Protein AF-A0A9K3DLX9-F1 (afdb_monomer_lite)

pLDDT: mean 86.88, std 10.22, range [43.22, 95.94]

Structure (mmCIF, N/CA/C/O backbone):
data_AF-A0A9K3DLX9-F1
#
_entry.id   AF-A0A9K3DLX9-F1
#
loop_
_atom_site.group_PDB
_atom_site.id
_atom_site.type_symbol
_atom_site.label_atom_id
_atom_site.label_alt_id
_atom_site.label_comp_id
_atom_site.la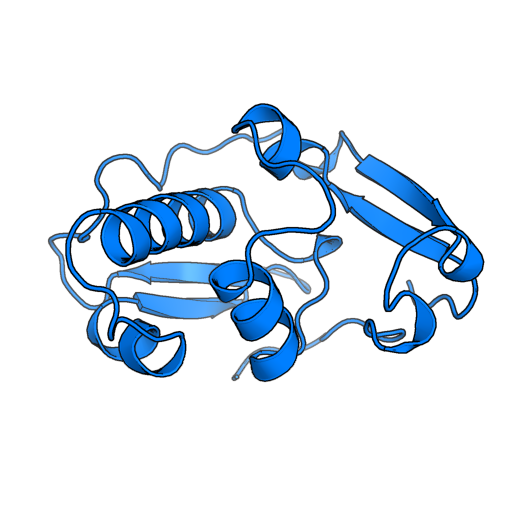bel_asym_id
_atom_site.label_entity_id
_atom_site.label_seq_id
_atom_site.pdbx_PDB_ins_code
_atom_site.Cartn_x
_atom_site.Cartn_y
_atom_site.Cartn_z
_atom_site.occupancy
_atom_site.B_iso_or_equiv
_atom_site.auth_seq_id
_atom_site.auth_comp_id
_atom_site.auth_asym_id
_atom_site.auth_atom_id
_atom_site.pdbx_PDB_model_num
ATOM 1 N N . MET A 1 1 ? 14.857 4.818 -8.941 1.00 54.66 1 MET A N 1
ATOM 2 C CA . MET A 1 1 ? 14.836 4.393 -10.357 1.00 54.66 1 MET A CA 1
ATOM 3 C C . MET A 1 1 ? 13.528 4.892 -10.953 1.00 54.66 1 MET A C 1
ATOM 5 O O . MET A 1 1 ? 12.531 4.788 -10.256 1.00 54.66 1 MET A O 1
ATOM 9 N N . ALA A 1 2 ? 13.514 5.512 -12.131 1.00 71.19 2 ALA A N 1
ATOM 10 C CA . ALA A 1 2 ? 12.276 5.955 -12.778 1.00 71.19 2 ALA A CA 1
ATOM 11 C C . ALA A 1 2 ? 12.140 5.209 -14.105 1.00 71.19 2 ALA A C 1
ATOM 13 O O . ALA A 1 2 ? 13.108 5.167 -14.857 1.00 71.19 2 ALA A O 1
ATOM 14 N N . SER A 1 3 ? 10.990 4.584 -14.354 1.00 80.62 3 SER A N 1
ATOM 15 C CA . SER A 1 3 ? 10.740 3.834 -15.586 1.00 80.62 3 SER A CA 1
ATOM 16 C C . SER A 1 3 ? 9.309 4.054 -16.056 1.00 80.62 3 SER A C 1
ATOM 18 O O . SER A 1 3 ? 8.363 3.899 -15.278 1.00 80.62 3 SER A O 1
ATOM 20 N N . ASN A 1 4 ? 9.182 4.420 -17.332 1.00 85.62 4 ASN A N 1
ATOM 21 C CA . ASN A 1 4 ? 7.908 4.558 -18.040 1.00 85.62 4 ASN A CA 1
ATOM 22 C C . ASN A 1 4 ? 7.368 3.211 -18.537 1.00 85.62 4 ASN A C 1
ATOM 24 O O . ASN A 1 4 ? 6.222 3.142 -18.959 1.00 85.62 4 ASN A O 1
ATOM 28 N N . GLU A 1 5 ? 8.171 2.147 -18.481 1.00 92.25 5 GLU A N 1
ATOM 29 C CA . GLU A 1 5 ? 7.793 0.821 -18.982 1.00 92.25 5 GLU A CA 1
ATOM 30 C C . GLU A 1 5 ? 7.546 -0.167 -17.839 1.00 92.25 5 GLU A C 1
ATOM 32 O O . GLU A 1 5 ? 6.612 -0.964 -17.895 1.00 92.25 5 GLU A O 1
ATOM 37 N N . TRP A 1 6 ? 8.337 -0.082 -16.770 1.00 91.25 6 TRP A N 1
ATOM 38 C CA . TRP A 1 6 ? 8.349 -1.072 -15.697 1.00 91.25 6 TRP A CA 1
ATOM 39 C C . TRP A 1 6 ? 7.891 -0.479 -14.366 1.00 91.25 6 TRP A C 1
ATOM 41 O O . TRP A 1 6 ? 8.252 0.645 -14.004 1.00 91.25 6 TRP A O 1
ATOM 51 N N . LEU A 1 7 ? 7.127 -1.269 -13.616 1.00 90.69 7 LEU A N 1
ATOM 52 C CA . LEU A 1 7 ? 6.747 -1.008 -12.233 1.00 90.69 7 LEU A CA 1
ATOM 53 C C . LEU A 1 7 ? 7.421 -2.038 -11.321 1.00 90.69 7 LEU A C 1
ATOM 55 O O . LEU A 1 7 ? 7.477 -3.220 -11.649 1.00 90.69 7 LEU A O 1
ATOM 59 N N . CYS A 1 8 ? 7.948 -1.585 -10.185 1.00 90.88 8 CYS A N 1
ATOM 60 C CA . CYS A 1 8 ? 8.615 -2.443 -9.206 1.00 90.88 8 CYS A CA 1
ATOM 61 C C . CYS A 1 8 ? 7.649 -2.782 -8.068 1.00 90.88 8 CYS A C 1
ATOM 63 O O . CYS A 1 8 ? 7.127 -1.879 -7.408 1.00 90.88 8 CYS A O 1
ATOM 65 N N . PHE A 1 9 ? 7.455 -4.075 -7.825 1.00 91.62 9 PHE A N 1
ATOM 66 C CA . PHE A 1 9 ? 6.686 -4.599 -6.704 1.00 91.62 9 PHE A CA 1
ATOM 67 C C . PHE A 1 9 ? 7.616 -5.279 -5.706 1.00 91.62 9 PHE A C 1
ATOM 69 O O . PHE A 1 9 ? 8.404 -6.147 -6.075 1.00 91.62 9 PHE A O 1
ATOM 76 N N . ASN A 1 10 ? 7.472 -4.942 -4.425 1.00 91.69 10 ASN A N 1
ATOM 77 C CA . ASN A 1 10 ? 7.999 -5.796 -3.364 1.00 91.69 10 ASN A CA 1
ATOM 78 C C . ASN A 1 10 ? 7.11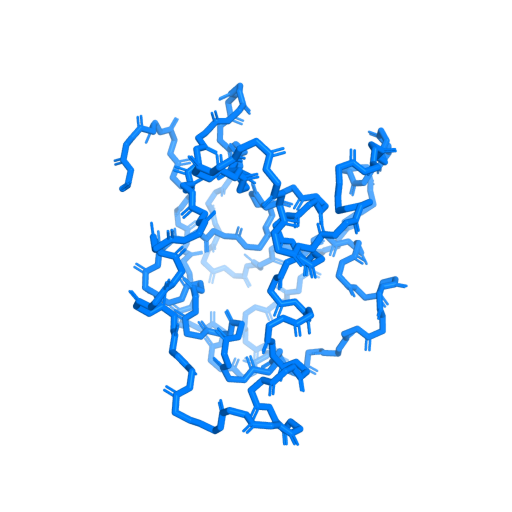1 -7.038 -3.235 1.00 91.69 10 ASN A C 1
ATOM 80 O O . ASN A 1 10 ? 5.889 -6.942 -3.344 1.00 91.69 10 ASN A O 1
ATOM 84 N N . ALA A 1 11 ? 7.707 -8.193 -2.945 1.00 93.31 11 ALA A N 1
ATOM 85 C CA . ALA A 1 11 ? 6.977 -9.447 -2.763 1.00 93.31 11 ALA A CA 1
ATOM 86 C C . ALA A 1 11 ? 6.152 -9.468 -1.463 1.00 93.31 11 ALA A C 1
ATOM 88 O O . ALA A 1 11 ? 5.158 -10.182 -1.363 1.00 93.31 11 ALA A O 1
ATOM 89 N N . PHE A 1 12 ? 6.544 -8.664 -0.470 1.00 93.38 12 PHE A N 1
ATOM 90 C CA . PHE A 1 12 ? 5.938 -8.640 0.861 1.00 93.38 12 PHE A CA 1
ATOM 91 C C . PHE A 1 12 ? 4.396 -8.530 0.888 1.00 93.38 12 PHE A C 1
ATOM 93 O O . PHE A 1 12 ? 3.784 -9.390 1.520 1.00 93.38 12 PHE A O 1
ATOM 100 N N . PRO A 1 13 ? 3.722 -7.571 0.218 1.00 94.31 13 PRO A N 1
ATOM 101 C CA . PRO A 1 13 ? 2.254 -7.524 0.191 1.00 94.31 13 PRO A CA 1
ATOM 102 C C . PRO A 1 13 ? 1.607 -8.851 -0.231 1.00 94.31 13 PRO A C 1
ATOM 104 O O . PRO A 1 13 ? 0.620 -9.272 0.369 1.00 94.31 13 PRO A O 1
ATOM 107 N N . PHE A 1 14 ? 2.193 -9.555 -1.199 1.00 94.50 14 PHE A N 1
ATOM 108 C CA . PHE A 1 14 ? 1.679 -10.840 -1.675 1.00 94.50 14 PHE A CA 1
ATOM 109 C C . PHE A 1 14 ? 1.847 -11.955 -0.635 1.00 94.50 14 PHE A C 1
ATOM 111 O O . PHE A 1 14 ? 0.981 -12.817 -0.519 1.00 94.50 14 PHE A O 1
ATOM 118 N N . THR A 1 15 ? 2.892 -11.898 0.200 1.00 92.31 15 THR A N 1
ATOM 119 C CA . THR A 1 15 ? 3.045 -12.819 1.346 1.00 92.31 15 THR A CA 1
ATOM 120 C C . THR A 1 15 ? 1.986 -12.614 2.432 1.00 92.31 15 THR A C 1
ATOM 122 O O . THR A 1 15 ? 1.725 -13.528 3.207 1.00 92.31 15 THR A O 1
ATOM 125 N N . LEU A 1 16 ? 1.329 -11.447 2.468 1.00 91.88 16 LEU A N 1
ATOM 126 C CA . LEU A 1 16 ? 0.179 -11.189 3.341 1.00 91.88 16 LEU A CA 1
ATOM 127 C C . LEU A 1 16 ? -1.154 -11.684 2.747 1.00 91.88 16 LEU A C 1
ATOM 129 O O . LEU A 1 16 ? -2.202 -11.527 3.374 1.00 91.88 16 LEU A O 1
ATOM 133 N N . GLY A 1 17 ? -1.130 -12.254 1.538 1.00 94.12 17 GLY A N 1
ATOM 134 C CA . GLY A 1 17 ? -2.313 -12.714 0.812 1.00 94.12 17 GLY A CA 1
ATOM 135 C C . GLY A 1 17 ? -2.980 -11.651 -0.064 1.00 94.12 17 GLY A C 1
ATOM 136 O O . GLY A 1 17 ? -4.039 -11.927 -0.627 1.00 94.12 17 GLY A O 1
ATOM 137 N N . LEU A 1 18 ? -2.390 -10.455 -0.211 1.00 95.25 18 LEU A N 1
ATOM 138 C CA . LEU A 1 18 ? -2.868 -9.483 -1.197 1.00 95.25 18 LEU A CA 1
ATOM 139 C C . LEU A 1 18 ? -2.643 -10.014 -2.614 1.00 95.25 18 LEU A C 1
ATOM 141 O O . LEU A 1 18 ? -1.646 -10.675 -2.906 1.00 95.25 18 LEU A O 1
ATOM 145 N N . ARG A 1 19 ? -3.564 -9.675 -3.512 1.00 93.75 19 ARG A N 1
ATOM 146 C CA . ARG A 1 19 ? -3.457 -9.937 -4.948 1.00 93.75 19 ARG A CA 1
ATOM 147 C C . ARG A 1 19 ? -3.517 -8.612 -5.688 1.00 93.75 19 ARG A C 1
ATOM 149 O O . ARG A 1 19 ? -4.059 -7.646 -5.163 1.00 93.75 19 ARG A O 1
ATOM 156 N N . PHE A 1 20 ? -2.918 -8.573 -6.873 1.00 91.94 20 PHE A N 1
ATOM 157 C CA . PHE A 1 20 ? -3.074 -7.443 -7.780 1.00 91.94 20 PHE A CA 1
ATOM 158 C C . PHE A 1 20 ? -4.252 -7.729 -8.735 1.00 91.94 20 PHE A C 1
ATOM 160 O O . PHE A 1 20 ? -4.328 -8.862 -9.220 1.00 91.94 20 PHE A O 1
ATOM 167 N N . PRO A 1 21 ? -5.141 -6.761 -9.032 1.00 93.00 21 PRO A N 1
ATOM 168 C CA . PRO A 1 21 ? -5.176 -5.389 -8.511 1.00 93.00 21 PRO A CA 1
ATOM 169 C C . PRO A 1 21 ? -5.442 -5.343 -7.001 1.00 93.00 21 PRO A C 1
ATOM 171 O O . PRO A 1 21 ? -6.181 -6.169 -6.471 1.00 93.00 21 PRO A O 1
ATOM 174 N N . PHE A 1 22 ? -4.787 -4.405 -6.309 1.00 94.31 22 PHE A N 1
ATOM 175 C CA . PHE A 1 22 ? -4.959 -4.247 -4.863 1.00 94.31 22 PHE A CA 1
ATOM 176 C C . PHE A 1 22 ? -6.354 -3.691 -4.528 1.00 94.31 22 PHE A C 1
ATOM 178 O O . PHE A 1 22 ? -6.910 -2.962 -5.351 1.00 94.31 22 PHE A O 1
ATOM 185 N N . PRO A 1 23 ? -6.887 -3.973 -3.320 1.00 95.56 23 PRO A N 1
ATOM 186 C CA . PRO A 1 23 ? -8.158 -3.414 -2.861 1.00 95.56 23 PRO A CA 1
ATOM 187 C C . PRO A 1 23 ? -8.228 -1.890 -2.999 1.00 95.56 23 PRO A C 1
ATOM 189 O O . PRO A 1 23 ? -7.211 -1.207 -2.837 1.00 95.56 23 PRO A O 1
ATOM 192 N N . ASP A 1 24 ? -9.426 -1.357 -3.240 1.00 94.25 24 ASP A N 1
ATOM 193 C CA . ASP A 1 24 ? -9.644 0.066 -3.534 1.00 94.25 24 ASP A CA 1
ATOM 194 C C . ASP A 1 24 ? -9.085 0.983 -2.446 1.00 94.25 24 ASP A C 1
ATOM 196 O O . ASP A 1 24 ? -8.403 1.954 -2.757 1.00 94.25 24 ASP A O 1
ATOM 200 N N . PHE A 1 25 ? -9.249 0.625 -1.169 1.00 95.62 25 PHE A N 1
ATOM 201 C CA . PHE A 1 25 ? -8.681 1.385 -0.052 1.00 95.62 25 PHE A CA 1
ATOM 202 C C . PHE A 1 25 ? -7.151 1.525 -0.154 1.00 95.62 25 PHE A C 1
ATOM 204 O O . PHE A 1 25 ? -6.581 2.594 0.075 1.00 95.62 25 PHE A O 1
ATOM 211 N N . ILE A 1 26 ? -6.467 0.442 -0.533 1.00 95.94 26 ILE A N 1
ATOM 212 C CA . ILE A 1 26 ? -5.011 0.418 -0.707 1.00 95.94 26 ILE A CA 1
ATOM 213 C C . ILE A 1 26 ? -4.622 1.211 -1.958 1.00 95.94 26 ILE A C 1
ATOM 215 O O . ILE A 1 26 ? -3.685 2.009 -1.922 1.00 95.94 26 ILE A O 1
ATOM 219 N N . THR A 1 27 ? -5.345 1.017 -3.059 1.00 93.88 27 THR A N 1
ATOM 220 C CA . THR A 1 27 ? -5.122 1.740 -4.316 1.00 93.88 27 THR A CA 1
ATOM 221 C C . THR A 1 27 ? -5.282 3.253 -4.125 1.00 93.88 27 THR A C 1
ATOM 223 O O . THR A 1 27 ? -4.419 4.025 -4.553 1.00 93.88 27 THR A O 1
ATOM 226 N N . ASP A 1 28 ? -6.315 3.679 -3.400 1.00 94.38 28 ASP A N 1
ATOM 227 C CA . ASP A 1 28 ? -6.578 5.070 -3.037 1.00 94.38 28 ASP A CA 1
ATOM 228 C C . ASP A 1 28 ? -5.445 5.660 -2.199 1.00 94.38 28 ASP A C 1
ATOM 230 O O . ASP A 1 28 ? -4.995 6.776 -2.472 1.00 94.38 28 ASP A O 1
ATOM 234 N N . PHE A 1 29 ? -4.910 4.899 -1.238 1.00 95.12 29 PHE A N 1
ATOM 235 C CA . PHE A 1 29 ? -3.762 5.330 -0.443 1.00 95.12 29 PHE A CA 1
ATOM 236 C C . PHE A 1 29 ? -2.562 5.681 -1.327 1.00 95.12 29 PHE A C 1
ATOM 238 O O . PHE A 1 29 ? -1.982 6.762 -1.189 1.00 95.12 29 PHE A O 1
ATOM 245 N N . PHE A 1 30 ? -2.192 4.808 -2.266 1.00 92.38 30 PHE A N 1
ATOM 246 C CA . PHE A 1 30 ? -1.068 5.066 -3.170 1.00 92.38 30 PHE A CA 1
ATOM 247 C C . PHE A 1 30 ? -1.362 6.204 -4.155 1.00 92.38 30 PHE A C 1
ATOM 249 O O . PHE A 1 30 ? -0.470 6.999 -4.465 1.00 92.38 30 PHE A O 1
ATOM 256 N N . ARG A 1 31 ? -2.619 6.343 -4.596 1.00 90.88 31 ARG A N 1
ATOM 257 C CA . ARG A 1 31 ? -3.055 7.453 -5.451 1.00 90.88 31 ARG A CA 1
ATOM 258 C C . ARG A 1 31 ? -2.958 8.803 -4.741 1.00 90.88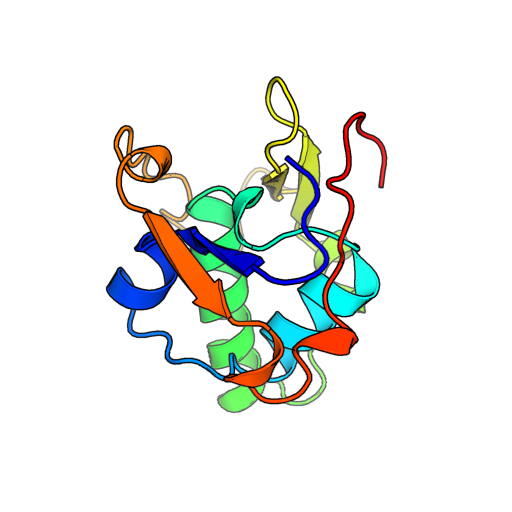 31 ARG A C 1
ATOM 260 O O . ARG A 1 31 ? -2.535 9.767 -5.382 1.00 90.88 31 ARG A O 1
ATOM 267 N N . ILE A 1 32 ? -3.342 8.879 -3.465 1.00 91.50 32 ILE A N 1
ATOM 268 C CA . ILE A 1 32 ? -3.348 10.108 -2.655 1.00 91.50 32 ILE A CA 1
ATOM 269 C C . ILE A 1 32 ? -1.930 10.476 -2.220 1.00 91.50 32 ILE A C 1
ATOM 271 O O . ILE A 1 32 ? -1.471 11.583 -2.480 1.00 91.50 32 ILE A O 1
ATOM 275 N N . THR A 1 33 ? -1.206 9.535 -1.611 1.00 90.19 33 THR A N 1
ATOM 276 C CA . THR A 1 33 ? 0.132 9.798 -1.046 1.00 90.19 33 THR A CA 1
ATOM 277 C C . THR A 1 33 ? 1.220 9.938 -2.094 1.00 90.19 33 THR A C 1
ATOM 279 O O . THR A 1 33 ? 2.326 10.377 -1.788 1.00 90.19 33 THR A O 1
ATOM 282 N N . LYS A 1 34 ? 0.932 9.532 -3.332 1.00 89.00 34 LYS A N 1
ATOM 283 C CA . LYS A 1 34 ? 1.906 9.491 -4.416 1.00 89.00 34 LYS A CA 1
ATOM 284 C C . LYS A 1 34 ? 3.159 8.676 -4.054 1.00 89.00 34 LYS A C 1
ATOM 286 O O . LYS A 1 34 ? 4.271 8.990 -4.476 1.00 89.00 34 LYS A O 1
ATOM 291 N N . LEU A 1 35 ? 2.986 7.607 -3.281 1.00 90.00 35 LEU A N 1
ATOM 292 C CA . LEU A 1 35 ? 4.045 6.639 -3.019 1.00 90.00 35 LEU A CA 1
ATOM 293 C C . LEU A 1 35 ? 4.109 5.581 -4.122 1.00 90.00 35 LEU A C 1
ATOM 295 O O . LEU A 1 35 ? 3.095 5.187 -4.691 1.00 90.00 35 LEU A O 1
ATOM 299 N N . SER A 1 36 ? 5.310 5.076 -4.398 1.00 89.19 36 SER A N 1
ATOM 300 C CA . SER A 1 36 ? 5.468 3.819 -5.137 1.00 89.19 36 SER A CA 1
ATOM 301 C C . SER A 1 36 ? 5.326 2.624 -4.188 1.00 89.19 36 SER A C 1
ATOM 303 O O . SER A 1 36 ? 5.777 2.682 -3.041 1.00 89.19 36 SER A O 1
ATOM 305 N N . PHE A 1 37 ? 4.789 1.502 -4.682 1.00 90.81 37 PHE A N 1
ATOM 306 C CA . PHE A 1 37 ? 4.727 0.228 -3.949 1.00 90.81 37 PHE A CA 1
ATOM 307 C C . PHE A 1 37 ? 6.103 -0.237 -3.449 1.00 90.81 37 PHE A C 1
ATOM 309 O O . PHE A 1 37 ? 6.213 -0.896 -2.417 1.00 90.81 37 PHE A O 1
ATOM 316 N N . SER A 1 38 ? 7.169 0.120 -4.171 1.00 89.00 38 SER A N 1
ATOM 317 C CA . SER A 1 38 ? 8.544 -0.215 -3.796 1.00 89.00 38 SER A CA 1
ATOM 318 C C . SER A 1 38 ? 9.040 0.532 -2.547 1.00 89.00 38 SER A C 1
ATOM 320 O O . SER A 1 38 ? 10.001 0.103 -1.910 1.00 89.00 38 SER A O 1
ATOM 322 N N . GLN A 1 39 ? 8.398 1.648 -2.186 1.00 89.94 39 GLN A N 1
ATOM 323 C CA . GLN A 1 39 ? 8.834 2.553 -1.120 1.00 89.94 39 GLN A CA 1
ATOM 324 C C . GLN A 1 39 ? 8.229 2.219 0.246 1.00 89.94 39 GLN A C 1
ATOM 326 O O . GLN A 1 39 ? 8.612 2.817 1.251 1.00 89.94 39 GLN A O 1
ATOM 331 N N . THR A 1 40 ? 7.278 1.295 0.309 1.00 91.75 40 THR A N 1
ATOM 332 C CA . THR A 1 40 ? 6.484 1.046 1.510 1.00 91.75 40 THR A CA 1
ATOM 333 C C . THR A 1 40 ? 7.053 -0.080 2.353 1.00 91.75 40 THR A C 1
ATOM 335 O O . THR A 1 40 ? 7.288 -1.193 1.884 1.00 91.75 40 THR A O 1
ATOM 338 N N . MET A 1 41 ? 7.267 0.221 3.632 1.00 92.25 41 MET A N 1
ATOM 339 C CA . MET A 1 41 ? 7.765 -0.746 4.603 1.00 92.25 41 MET A CA 1
ATOM 340 C C . MET A 1 41 ? 6.668 -1.738 5.033 1.00 92.25 41 MET A C 1
ATOM 342 O O . MET A 1 41 ? 5.481 -1.413 4.957 1.00 92.25 41 MET A O 1
ATOM 346 N N . PRO A 1 42 ? 7.036 -2.923 5.558 1.00 92.00 42 PRO A N 1
ATOM 347 C CA . PRO A 1 42 ? 6.097 -3.966 5.975 1.00 92.00 42 PRO A CA 1
ATOM 348 C C . PRO A 1 42 ? 4.959 -3.503 6.885 1.00 92.00 42 PRO A C 1
ATOM 350 O O . PRO A 1 42 ? 3.809 -3.880 6.680 1.00 92.00 42 PRO A O 1
ATOM 353 N N . ILE A 1 43 ? 5.262 -2.653 7.868 1.00 91.06 43 ILE A N 1
ATOM 354 C CA . ILE A 1 43 ? 4.259 -2.094 8.782 1.00 91.06 43 ILE A CA 1
ATOM 355 C C . ILE A 1 43 ? 3.158 -1.331 8.040 1.00 91.06 43 ILE A C 1
ATOM 357 O O . ILE A 1 43 ? 1.989 -1.475 8.379 1.00 91.06 43 ILE A O 1
ATOM 361 N N . LEU A 1 44 ? 3.513 -0.581 6.994 1.00 93.31 44 LEU A N 1
ATOM 362 C CA . LEU A 1 44 ? 2.559 0.189 6.204 1.00 93.31 44 LEU A CA 1
ATOM 363 C C . LEU A 1 44 ? 1.592 -0.754 5.481 1.00 93.31 44 LEU A C 1
ATOM 365 O O . LEU A 1 44 ? 0.382 -0.593 5.596 1.00 93.31 44 LEU A O 1
ATOM 369 N N . TRP A 1 45 ? 2.112 -1.800 4.833 1.00 94.31 45 TR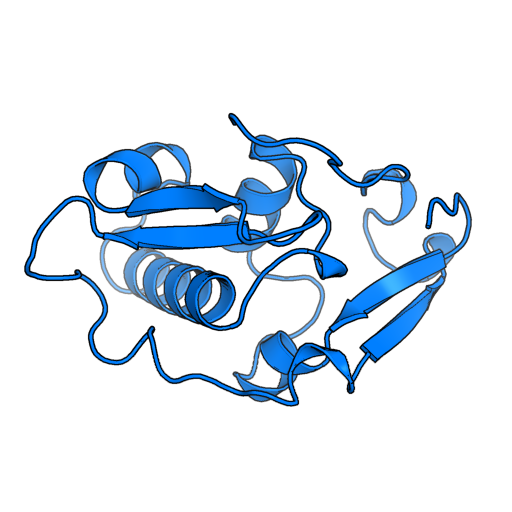P A N 1
ATOM 370 C CA . TRP A 1 45 ? 1.286 -2.829 4.191 1.00 94.31 45 TRP A CA 1
ATOM 371 C C . TRP A 1 45 ? 0.342 -3.537 5.164 1.00 94.31 45 TRP A C 1
ATOM 373 O O . TRP A 1 45 ? -0.826 -3.737 4.841 1.00 94.31 45 TRP A O 1
ATOM 383 N N . ARG A 1 46 ? 0.829 -3.902 6.357 1.00 93.12 46 ARG A N 1
ATOM 384 C CA . ARG A 1 46 ? 0.002 -4.553 7.385 1.00 93.12 46 ARG A CA 1
ATOM 385 C C . ARG A 1 46 ? -1.131 -3.647 7.851 1.00 93.12 46 ARG A C 1
ATOM 387 O O . ARG A 1 46 ? -2.259 -4.115 7.967 1.00 93.12 46 ARG A O 1
ATOM 394 N N . VAL A 1 47 ? -0.835 -2.368 8.085 1.00 93.38 47 VAL A N 1
ATOM 395 C CA . VAL A 1 47 ? -1.843 -1.383 8.490 1.00 93.38 47 VAL A CA 1
ATOM 396 C C . VAL A 1 47 ? -2.915 -1.235 7.417 1.00 93.38 47 VAL A C 1
ATOM 398 O O . VAL A 1 47 ? -4.093 -1.392 7.721 1.00 93.38 47 VAL A O 1
ATOM 401 N N . LEU A 1 48 ? -2.517 -1.029 6.159 1.00 95.38 48 LEU A N 1
ATOM 402 C CA . LEU A 1 48 ? -3.465 -0.898 5.051 1.00 95.38 48 LEU A CA 1
ATOM 403 C C . LEU A 1 48 ? -4.349 -2.140 4.883 1.00 95.38 48 LEU A C 1
ATOM 405 O O . LEU A 1 48 ? -5.554 -2.001 4.713 1.00 95.38 48 LEU A O 1
ATOM 409 N N . LEU A 1 49 ? -3.776 -3.345 4.979 1.00 95.06 49 LEU A N 1
ATOM 410 C CA . LEU A 1 49 ? -4.533 -4.595 4.872 1.00 95.06 49 LEU A CA 1
ATOM 411 C C . LEU A 1 49 ? -5.569 -4.751 5.994 1.00 95.06 49 LEU A C 1
ATOM 413 O O . LEU A 1 49 ? -6.689 -5.188 5.748 1.00 95.06 49 LEU A O 1
ATOM 417 N N . VAL A 1 50 ? -5.198 -4.446 7.237 1.00 93.50 50 VAL A N 1
ATOM 418 C CA . VAL A 1 50 ? -6.130 -4.572 8.365 1.00 93.50 50 VAL A CA 1
ATOM 419 C C . VAL A 1 50 ? -7.233 -3.521 8.278 1.00 93.50 50 VAL A C 1
ATOM 421 O O . VAL A 1 50 ? -8.388 -3.855 8.521 1.00 93.50 50 VAL A O 1
ATOM 424 N N . LEU A 1 51 ? -6.911 -2.287 7.886 1.00 93.62 51 LEU A N 1
ATOM 425 C CA . LEU A 1 51 ? -7.914 -1.237 7.708 1.00 93.62 51 LEU A CA 1
ATOM 426 C C . LEU A 1 51 ? -8.876 -1.545 6.560 1.00 93.62 51 LEU A C 1
ATOM 428 O O . LEU A 1 51 ? -10.076 -1.380 6.739 1.00 93.62 51 LEU A O 1
ATOM 432 N N . ASP A 1 52 ? -8.387 -2.080 5.440 1.00 95.75 52 ASP A N 1
ATOM 433 C CA . ASP A 1 52 ? -9.241 -2.569 4.352 1.00 95.75 52 ASP A CA 1
ATOM 434 C C . ASP A 1 52 ? -10.215 -3.657 4.844 1.00 95.75 52 ASP A C 1
ATOM 436 O O . ASP A 1 52 ? -11.418 -3.601 4.589 1.00 95.75 52 ASP A O 1
ATOM 440 N N . ARG A 1 53 ? -9.734 -4.606 5.658 1.00 94.62 53 ARG A N 1
ATOM 441 C CA . ARG A 1 53 ? -10.597 -5.631 6.270 1.00 94.62 53 ARG A CA 1
ATOM 442 C C . ARG A 1 53 ? -11.622 -5.045 7.240 1.00 94.62 53 ARG A C 1
ATOM 444 O O . ARG A 1 53 ? -12.768 -5.483 7.232 1.00 94.62 53 ARG A O 1
ATOM 451 N N . ILE A 1 54 ? -11.234 -4.078 8.074 1.00 93.56 54 ILE A N 1
ATOM 452 C CA . ILE A 1 54 ? -12.152 -3.401 9.006 1.00 93.56 54 ILE A CA 1
ATOM 453 C C . ILE A 1 54 ? -13.218 -2.625 8.231 1.00 93.56 54 ILE A C 1
ATOM 455 O O . ILE A 1 54 ? -14.399 -2.735 8.566 1.00 93.56 54 ILE A O 1
ATOM 459 N N . LYS A 1 55 ? -12.816 -1.902 7.180 1.00 94.94 55 LYS A N 1
ATOM 460 C CA . LYS A 1 55 ? -13.726 -1.180 6.291 1.00 94.94 55 LYS A CA 1
ATOM 461 C C . LYS A 1 55 ? -14.794 -2.117 5.740 1.00 94.94 55 LYS A C 1
ATOM 463 O O . LYS A 1 55 ? -15.981 -1.881 5.925 1.00 94.94 55 LYS A O 1
ATOM 468 N N . ASN A 1 56 ? -14.359 -3.224 5.143 1.00 95.12 56 ASN A N 1
ATOM 469 C CA . ASN A 1 56 ? -15.253 -4.180 4.495 1.00 95.12 56 ASN A CA 1
ATOM 470 C C . ASN A 1 56 ? -16.138 -4.957 5.483 1.00 95.12 56 ASN A C 1
ATOM 472 O O . ASN A 1 56 ? -17.230 -5.380 5.118 1.00 95.12 56 ASN A O 1
ATOM 476 N N . ALA A 1 57 ? -15.688 -5.160 6.724 1.00 95.31 57 ALA A N 1
ATOM 477 C CA . ALA A 1 57 ? -16.425 -5.954 7.706 1.00 95.31 57 ALA A CA 1
ATOM 478 C C . ALA A 1 57 ? -17.352 -5.138 8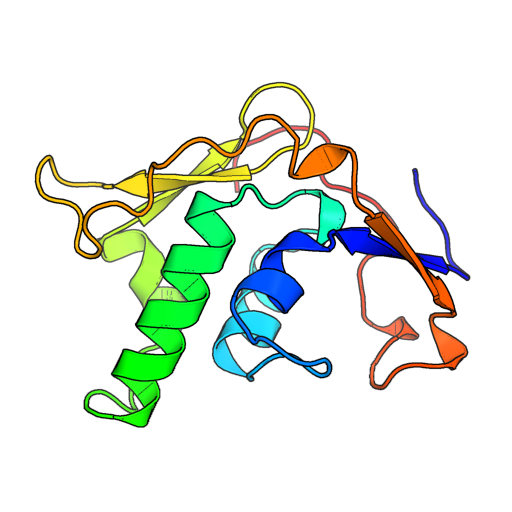.618 1.00 95.31 57 ALA A C 1
ATOM 480 O O . ALA A 1 57 ? -18.318 -5.693 9.137 1.00 95.31 57 ALA A O 1
ATOM 481 N N . ARG A 1 58 ? -17.014 -3.876 8.916 1.00 94.06 58 ARG A N 1
ATOM 482 C CA . ARG A 1 58 ? -17.657 -3.123 10.009 1.00 94.06 58 ARG A CA 1
ATOM 483 C C . ARG A 1 58 ? -17.874 -1.641 9.739 1.00 94.06 58 ARG A C 1
ATOM 485 O O . ARG A 1 58 ? -18.846 -1.108 10.255 1.00 94.06 58 ARG A O 1
ATOM 492 N N . ILE A 1 59 ? -16.971 -0.986 9.009 1.00 94.25 59 ILE A N 1
ATOM 493 C CA . ILE A 1 59 ? -16.948 0.482 8.883 1.00 94.25 59 ILE A CA 1
ATOM 494 C C . ILE A 1 59 ? -16.825 0.872 7.398 1.00 94.25 59 ILE A C 1
ATOM 496 O O . ILE A 1 59 ? -15.751 1.303 6.968 1.00 94.25 59 ILE A O 1
ATOM 500 N N . PRO A 1 60 ? -17.870 0.680 6.570 1.00 94.06 60 PRO A N 1
ATOM 501 C CA . PRO A 1 60 ? -17.802 0.938 5.129 1.00 94.06 60 PRO A CA 1
ATOM 502 C C . PRO A 1 60 ? -17.417 2.378 4.766 1.00 94.06 60 PRO A C 1
ATOM 504 O O . PRO A 1 60 ? -16.861 2.613 3.696 1.00 94.06 60 PRO A O 1
ATOM 507 N N . GLU A 1 61 ? -17.665 3.336 5.653 1.00 94.81 61 GLU A N 1
ATOM 508 C CA . GLU A 1 61 ? -17.315 4.750 5.533 1.00 94.81 61 GLU A CA 1
ATOM 509 C C . GLU A 1 61 ? -15.824 5.045 5.755 1.00 94.81 61 GLU A C 1
ATOM 511 O O . GLU A 1 61 ? -15.356 6.096 5.325 1.00 94.81 61 GLU A O 1
ATOM 516 N N . LEU A 1 62 ? -15.060 4.115 6.349 1.00 93.62 62 LEU A N 1
ATOM 517 C CA . LEU A 1 62 ? -13.634 4.304 6.623 1.00 93.62 62 LEU A CA 1
ATOM 518 C C . LEU A 1 62 ? -12.878 4.646 5.337 1.00 93.62 62 LEU A C 1
ATOM 520 O O . LEU A 1 62 ? -12.889 3.884 4.364 1.00 93.62 62 LEU A O 1
ATOM 524 N N . SER A 1 63 ? -12.182 5.775 5.338 1.00 94.38 63 SER A N 1
ATOM 525 C CA . SER A 1 63 ? -11.475 6.309 4.183 1.00 94.38 63 SER A CA 1
ATOM 526 C C . SER A 1 63 ? -9.981 6.475 4.459 1.00 94.38 63 SER A C 1
ATOM 528 O O . SER A 1 63 ? -9.510 6.486 5.596 1.00 94.38 63 SER A O 1
ATOM 530 N N . VAL A 1 64 ? -9.202 6.636 3.390 1.00 94.31 64 VAL A N 1
ATOM 531 C CA . VAL A 1 64 ? -7.771 6.961 3.495 1.00 94.31 64 VAL A CA 1
ATOM 532 C C . VAL A 1 64 ? -7.558 8.303 4.213 1.00 94.31 64 VAL A C 1
ATOM 534 O O . VAL A 1 64 ? -6.524 8.494 4.851 1.00 94.31 64 VAL A O 1
ATOM 537 N N . HIS A 1 65 ? -8.532 9.218 4.158 1.00 93.19 65 HIS A N 1
ATOM 538 C CA . HIS A 1 65 ? -8.463 10.520 4.826 1.00 93.19 65 HIS A CA 1
ATOM 539 C C . HIS A 1 65 ? -8.553 10.428 6.352 1.00 93.19 65 HIS A C 1
ATOM 541 O O . HIS A 1 65 ? -8.141 11.368 7.025 1.00 93.19 65 HIS A O 1
ATOM 547 N N . ASP A 1 66 ? -9.003 9.294 6.892 1.00 91.38 66 ASP A N 1
ATOM 548 C CA . ASP A 1 66 ? -9.080 9.051 8.335 1.00 91.38 66 ASP A CA 1
ATOM 549 C C . ASP A 1 66 ? -7.759 8.515 8.907 1.00 91.38 66 ASP A C 1
ATOM 551 O O . ASP A 1 66 ? -7.535 8.557 10.116 1.00 91.38 66 ASP A O 1
ATOM 555 N N . LEU A 1 67 ? -6.838 8.044 8.052 1.00 89.88 67 LEU A N 1
ATOM 556 C CA . LEU A 1 67 ? -5.528 7.529 8.474 1.00 89.88 67 LEU A CA 1
ATOM 557 C C . LEU A 1 67 ? -4.752 8.483 9.396 1.00 89.88 67 LEU A C 1
ATOM 559 O O . LEU A 1 67 ? -4.221 7.993 10.396 1.00 89.88 67 LEU A O 1
ATOM 563 N N . PRO A 1 68 ? -4.686 9.808 9.135 1.00 89.25 68 PRO A N 1
ATOM 564 C CA . PRO A 1 68 ? -3.949 10.745 9.979 1.00 89.25 68 PRO A CA 1
ATOM 565 C C . PRO A 1 68 ? -4.447 10.831 11.426 1.00 89.25 68 PRO A C 1
ATOM 567 O O . PRO A 1 68 ? -3.694 11.292 12.282 1.00 89.25 68 PRO A O 1
ATOM 570 N N . LEU A 1 69 ? -5.672 10.374 11.723 1.00 87.75 69 LEU A N 1
ATOM 571 C CA . LEU A 1 69 ? -6.201 10.345 13.091 1.00 87.75 69 LEU A CA 1
ATOM 572 C C . LEU A 1 69 ? -5.407 9.379 13.985 1.00 87.75 69 LEU A C 1
ATOM 574 O O . LEU A 1 69 ? -5.200 9.651 15.166 1.00 87.75 69 LEU A O 1
ATOM 578 N N . ALA A 1 70 ? -4.925 8.272 13.416 1.00 87.56 70 ALA A N 1
ATOM 579 C CA . ALA A 1 70 ? -4.252 7.205 14.157 1.00 87.56 70 ALA A CA 1
ATOM 580 C C . ALA A 1 70 ? -2.802 6.958 13.724 1.00 87.56 70 ALA A C 1
ATOM 582 O O . ALA A 1 70 ? -2.008 6.395 14.480 1.00 87.56 70 ALA A O 1
ATOM 583 N N . TYR A 1 71 ? -2.444 7.355 12.502 1.00 90.75 71 TYR A N 1
ATOM 584 C CA . TYR A 1 71 ? -1.149 7.061 11.913 1.00 90.75 71 TYR A CA 1
ATOM 585 C C . TYR A 1 71 ? -0.558 8.262 11.187 1.00 90.75 71 TYR A C 1
ATOM 587 O O . TYR A 1 71 ? -1.141 8.820 10.263 1.00 90.75 71 TYR A O 1
ATOM 595 N N . GLN A 1 72 ? 0.684 8.587 11.527 1.00 90.94 72 GLN A N 1
ATOM 596 C CA . GLN A 1 72 ? 1.500 9.518 10.771 1.00 90.94 72 GLN A CA 1
ATOM 597 C C . GLN A 1 72 ? 2.380 8.767 9.772 1.00 90.94 72 GLN A C 1
ATOM 599 O O . GLN A 1 72 ? 3.185 7.909 10.143 1.00 90.94 72 GLN A O 1
ATOM 604 N N . LEU A 1 73 ? 2.283 9.133 8.496 1.00 92.06 73 LEU A N 1
ATOM 605 C CA . LEU A 1 73 ? 3.190 8.652 7.461 1.00 92.06 73 LEU A CA 1
ATOM 606 C C . LEU A 1 73 ? 4.541 9.371 7.588 1.00 92.06 73 LEU A C 1
ATOM 608 O O . LEU A 1 73 ? 4.611 10.595 7.503 1.00 92.06 73 LEU A O 1
ATOM 612 N N . ARG A 1 74 ? 5.632 8.627 7.792 1.00 89.50 74 ARG A N 1
ATOM 613 C CA . ARG A 1 74 ? 6.984 9.199 7.898 1.00 89.50 74 ARG A CA 1
ATOM 614 C C . ARG A 1 74 ? 7.960 8.511 6.961 1.00 89.50 74 ARG A C 1
ATOM 616 O O . ARG A 1 74 ? 7.858 7.313 6.699 1.00 89.50 74 ARG A O 1
ATOM 623 N N . ALA A 1 75 ? 8.938 9.281 6.493 1.00 88.56 75 ALA A N 1
ATOM 624 C CA . ALA A 1 75 ? 10.080 8.744 5.774 1.00 88.56 75 ALA A CA 1
ATOM 625 C C . ALA A 1 75 ? 11.076 8.088 6.749 1.00 88.56 75 ALA A C 1
ATOM 627 O O . ALA A 1 75 ? 11.293 8.584 7.853 1.00 88.56 75 ALA A O 1
ATOM 628 N N . HIS A 1 76 ? 11.709 7.000 6.322 1.00 85.75 76 HIS A N 1
ATOM 629 C CA . HIS A 1 76 ? 12.723 6.269 7.072 1.00 85.75 76 HIS A CA 1
ATOM 630 C C . HIS A 1 76 ? 13.958 6.005 6.207 1.00 85.75 76 HIS A C 1
ATOM 632 O O . HIS A 1 76 ? 13.953 5.197 5.271 1.00 85.75 76 HIS A O 1
ATOM 638 N N . GLY A 1 77 ? 15.051 6.695 6.526 1.00 81.12 77 GLY A N 1
ATOM 639 C CA . GLY A 1 77 ? 16.232 6.747 5.667 1.00 81.12 77 GLY A CA 1
ATOM 640 C C . GLY A 1 77 ? 15.906 7.342 4.292 1.00 81.12 77 GLY A C 1
ATOM 641 O O . GLY A 1 77 ? 15.075 8.240 4.166 1.00 81.12 77 GLY A O 1
ATOM 642 N N . SER A 1 78 ? 16.551 6.838 3.240 1.00 72.62 78 SER A N 1
ATOM 643 C CA . SER A 1 78 ? 16.318 7.293 1.869 1.00 72.62 78 SER A CA 1
ATOM 644 C C . SER A 1 78 ? 15.101 6.601 1.235 1.00 72.62 78 SER A C 1
ATOM 646 O O . SER A 1 78 ? 15.083 5.388 1.038 1.00 72.62 78 SER A O 1
ATOM 648 N N . CYS A 1 79 ? 14.086 7.395 0.872 1.00 80.19 79 CYS A N 1
ATOM 649 C CA . CYS A 1 79 ? 12.959 7.013 0.003 1.00 80.19 79 CYS A CA 1
ATOM 650 C C . CYS A 1 79 ? 12.033 5.882 0.500 1.00 80.19 79 CYS A C 1
ATOM 652 O O . CYS A 1 79 ? 11.260 5.369 -0.311 1.00 80.19 79 CYS A O 1
ATOM 654 N N . ARG A 1 80 ? 12.089 5.486 1.778 1.00 87.62 80 ARG A N 1
ATOM 655 C CA . ARG A 1 80 ? 11.185 4.480 2.366 1.00 87.62 80 ARG A CA 1
ATOM 656 C C . ARG A 1 80 ? 10.200 5.138 3.313 1.00 87.62 80 ARG A C 1
ATOM 658 O O . ARG A 1 80 ? 10.567 6.103 3.974 1.00 87.62 80 ARG A O 1
ATOM 665 N N . PHE A 1 81 ? 8.989 4.606 3.393 1.00 91.25 81 PHE A N 1
ATOM 666 C CA . PHE A 1 81 ? 7.904 5.189 4.170 1.00 91.25 81 PHE A CA 1
ATOM 667 C C . PHE A 1 81 ? 7.222 4.146 5.047 1.00 91.25 81 PHE A C 1
ATOM 669 O O . PHE A 1 81 ? 7.043 2.991 4.646 1.00 91.25 81 PHE A O 1
ATOM 676 N N . LEU A 1 82 ? 6.846 4.571 6.251 1.00 90.81 82 LEU A N 1
ATOM 677 C CA . LEU A 1 82 ? 6.155 3.745 7.230 1.00 90.81 82 LEU A CA 1
ATOM 678 C C . LEU A 1 82 ? 5.152 4.555 8.053 1.00 90.81 82 LEU A C 1
ATOM 680 O O . LEU A 1 82 ? 5.260 5.779 8.138 1.00 90.81 82 LEU A O 1
ATOM 684 N N . PHE A 1 83 ? 4.194 3.861 8.664 1.00 91.06 83 PHE A N 1
ATOM 685 C CA . PHE A 1 83 ? 3.266 4.469 9.611 1.00 91.06 83 PHE A CA 1
ATOM 686 C C . PHE A 1 83 ? 3.819 4.437 11.029 1.00 91.06 83 PHE A C 1
ATOM 688 O O . PHE A 1 83 ? 4.186 3.379 11.537 1.00 91.06 83 PHE A O 1
ATOM 695 N N . TYR A 1 84 ? 3.817 5.596 11.673 1.00 88.31 84 TYR A N 1
ATOM 696 C CA . TYR A 1 84 ? 4.003 5.743 13.108 1.00 88.31 84 TYR A CA 1
ATOM 697 C C . TYR A 1 84 ? 2.647 5.975 13.756 1.00 88.31 84 TYR A C 1
ATOM 699 O O . TYR A 1 84 ? 1.879 6.798 13.270 1.00 88.31 84 TYR A O 1
ATOM 707 N N . SER A 1 85 ? 2.357 5.262 14.841 1.00 86.75 85 SER A N 1
ATOM 708 C CA . SER A 1 85 ? 1.159 5.528 15.638 1.00 86.75 85 SER A CA 1
ATOM 709 C C . SER A 1 85 ? 1.204 6.950 16.200 1.00 86.75 85 SER A C 1
ATOM 711 O O . SER A 1 85 ? 2.268 7.403 16.630 1.00 86.75 85 SER A O 1
ATOM 713 N N . THR A 1 86 ? 0.074 7.657 16.178 1.00 85.88 86 THR A N 1
ATOM 714 C CA . THR A 1 86 ? -0.071 8.971 16.833 1.00 85.88 86 THR A CA 1
ATOM 715 C C . THR A 1 86 ? -0.253 8.839 18.348 1.00 85.88 86 THR A C 1
ATOM 717 O O . THR A 1 86 ? 0.025 9.784 19.081 1.00 85.88 86 THR A O 1
ATOM 720 N N . SER A 1 87 ? -0.658 7.658 18.820 1.00 80.19 87 SER A N 1
ATOM 721 C CA . SER A 1 87 ? -0.784 7.280 20.230 1.00 80.19 87 SER A CA 1
ATOM 722 C C . SER A 1 87 ? 0.269 6.239 20.633 1.00 80.19 87 SER A C 1
ATOM 724 O O . SER A 1 87 ? 0.811 5.518 19.789 1.00 80.19 87 SER A O 1
ATOM 726 N N . ASN A 1 88 ? 0.502 6.096 21.942 1.00 75.38 88 ASN A N 1
ATOM 727 C CA . ASN A 1 88 ? 1.304 4.994 22.492 1.00 75.38 88 ASN A CA 1
ATOM 728 C C . ASN A 1 88 ? 0.640 3.617 22.292 1.00 75.38 88 ASN A C 1
ATOM 730 O O . ASN A 1 88 ? 1.334 2.603 22.315 1.00 75.38 88 ASN A O 1
ATOM 734 N N . ASP A 1 89 ? -0.670 3.598 22.026 1.00 74.69 89 ASP A N 1
ATOM 735 C CA . ASP A 1 89 ? -1.462 2.396 21.770 1.00 74.69 89 ASP A CA 1
ATOM 736 C C . ASP A 1 89 ? -1.836 2.303 20.283 1.00 74.69 89 ASP A C 1
ATOM 738 O O . ASP A 1 89 ? -2.840 2.888 19.860 1.00 74.69 89 ASP A O 1
ATOM 742 N N . PRO A 1 90 ? -1.045 1.598 19.452 1.00 77.19 90 PRO A N 1
ATOM 743 C CA . PRO A 1 90 ? -1.343 1.480 18.033 1.00 77.19 90 PRO A CA 1
ATOM 744 C C . PRO A 1 90 ? -2.641 0.701 17.815 1.00 77.19 90 PRO A C 1
ATOM 746 O O . PRO A 1 90 ? -2.808 -0.387 18.365 1.00 77.19 90 PRO A O 1
ATOM 749 N N . LEU A 1 91 ? -3.503 1.195 16.915 1.00 81.44 91 LEU A N 1
ATOM 750 C CA . LEU A 1 91 ? -4.751 0.507 16.537 1.00 81.44 91 LEU A CA 1
ATOM 751 C C . LEU A 1 91 ? -4.519 -0.946 16.100 1.00 81.44 91 LEU A C 1
ATOM 753 O O . LEU A 1 91 ? -5.362 -1.817 16.297 1.00 81.44 91 LEU A O 1
ATOM 757 N N . ILE A 1 92 ? -3.368 -1.202 15.482 1.00 82.81 92 ILE A N 1
ATOM 758 C CA . ILE A 1 92 ? -2.993 -2.503 14.942 1.00 82.81 92 ILE A CA 1
ATOM 759 C C . ILE A 1 92 ? -1.740 -2.980 15.662 1.00 82.81 92 ILE A C 1
ATOM 761 O O . ILE A 1 92 ? -0.615 -2.555 15.379 1.00 82.81 92 ILE A O 1
ATOM 765 N N . LEU A 1 93 ? -1.953 -3.901 16.598 1.00 77.75 93 LEU A N 1
ATOM 766 C CA . LEU A 1 93 ? -0.891 -4.536 17.364 1.00 77.75 93 LEU A CA 1
ATOM 767 C C . LEU A 1 93 ? 0.019 -5.373 16.454 1.00 77.75 93 LEU A C 1
ATOM 769 O O . LEU A 1 93 ? -0.409 -5.936 15.446 1.00 77.75 93 LEU A O 1
ATOM 773 N N . ARG A 1 94 ? 1.299 -5.486 16.832 1.00 70.94 94 ARG A N 1
ATOM 774 C CA . ARG A 1 94 ? 2.324 -6.303 16.143 1.00 70.94 94 ARG A CA 1
ATOM 775 C C . ARG A 1 94 ? 2.585 -5.928 14.673 1.00 70.94 94 ARG A C 1
ATOM 777 O O . ARG A 1 94 ? 3.287 -6.657 13.971 1.00 70.94 94 ARG A O 1
ATOM 784 N N . ALA A 1 95 ? 2.110 -4.772 14.206 1.00 72.31 95 ALA A N 1
ATOM 785 C CA . ALA A 1 95 ? 2.405 -4.281 12.859 1.00 72.31 95 ALA A CA 1
ATOM 786 C C . ALA A 1 95 ? 3.908 -3.965 12.660 1.00 72.31 95 ALA A C 1
ATOM 788 O O . ALA A 1 95 ? 4.420 -4.051 11.541 1.00 72.31 95 ALA A O 1
ATOM 789 N N . THR A 1 96 ? 4.622 -3.680 13.755 1.00 65.81 96 THR A N 1
ATOM 790 C CA . THR A 1 96 ? 6.044 -3.300 13.828 1.00 65.81 96 THR A CA 1
ATOM 791 C C . THR A 1 96 ? 7.035 -4.456 13.688 1.00 65.81 96 THR A C 1
ATOM 793 O O . THR A 1 96 ? 8.236 -4.209 13.757 1.00 65.81 96 THR A O 1
ATOM 796 N N . ARG A 1 97 ? 6.594 -5.710 13.480 1.00 71.88 97 ARG A N 1
ATOM 797 C CA . ARG A 1 97 ? 7.531 -6.831 13.284 1.00 71.88 97 ARG A CA 1
ATOM 798 C C . ARG A 1 97 ? 8.452 -6.539 12.094 1.00 71.88 97 ARG A C 1
ATOM 800 O O . ARG A 1 97 ? 7.984 -6.461 10.951 1.00 71.88 97 ARG A O 1
ATOM 807 N N . ASN A 1 98 ? 9.740 -6.369 12.380 1.00 68.88 98 ASN A N 1
ATOM 808 C CA . ASN A 1 98 ? 10.758 -6.115 11.371 1.00 68.88 98 ASN A CA 1
ATOM 809 C C . ASN A 1 98 ? 10.966 -7.369 10.520 1.00 68.88 98 ASN A C 1
ATOM 811 O O . ASN A 1 98 ? 11.118 -8.467 11.044 1.00 68.88 98 ASN A O 1
ATOM 815 N N . GLU A 1 99 ? 10.955 -7.183 9.204 1.00 78.19 99 GLU A N 1
ATOM 816 C CA . GLU A 1 99 ? 11.213 -8.228 8.210 1.00 78.19 99 GLU A CA 1
ATOM 817 C C . GLU A 1 99 ? 12.461 -7.827 7.432 1.00 78.19 99 GLU A C 1
ATOM 819 O O . GLU A 1 99 ? 12.348 -7.253 6.361 1.00 78.19 99 GLU A O 1
ATOM 824 N N . GLU A 1 100 ? 13.660 -8.009 7.974 1.00 74.06 100 GLU A N 1
ATOM 825 C CA . GLU A 1 100 ? 14.881 -7.363 7.448 1.00 74.06 100 GLU A CA 1
ATOM 826 C C . GLU A 1 100 ? 15.121 -7.578 5.938 1.00 74.06 100 GLU A C 1
ATOM 828 O O . GLU A 1 100 ? 15.609 -6.681 5.239 1.00 74.06 100 GLU A O 1
ATOM 833 N N . GLU A 1 101 ? 14.677 -8.722 5.416 1.00 82.94 101 GLU A N 1
ATOM 834 C CA . GLU A 1 101 ? 14.789 -9.123 4.013 1.00 82.94 101 GLU A CA 1
ATOM 835 C C . GLU A 1 101 ? 13.632 -8.663 3.109 1.00 82.94 101 GLU A C 1
ATOM 837 O O . GLU A 1 101 ? 13.640 -8.949 1.915 1.00 82.94 101 GLU A O 1
ATOM 842 N N . TRP A 1 102 ? 12.629 -7.928 3.606 1.00 86.06 102 TRP A N 1
ATOM 843 C CA . TRP A 1 102 ? 11.448 -7.558 2.801 1.00 86.06 102 TRP A CA 1
ATOM 844 C C . TRP A 1 102 ? 11.811 -6.841 1.490 1.00 86.06 102 TRP A C 1
ATOM 846 O O . TRP A 1 102 ? 11.109 -6.968 0.490 1.00 86.06 102 TRP A O 1
ATOM 856 N N . LYS A 1 103 ? 12.926 -6.103 1.505 1.00 85.31 103 LYS A N 1
ATOM 857 C CA . LYS A 1 103 ? 13.454 -5.309 0.388 1.00 85.31 103 LYS A CA 1
ATOM 858 C C . LYS A 1 103 ? 14.271 -6.115 -0.627 1.00 85.31 103 LYS A C 1
ATOM 860 O O . LYS A 1 103 ? 14.534 -5.598 -1.706 1.00 85.31 103 LYS A O 1
ATOM 865 N N . SER A 1 104 ? 14.736 -7.320 -0.285 1.00 87.69 104 SER A N 1
ATOM 866 C CA . SER A 1 104 ? 15.539 -8.147 -1.203 1.00 87.69 104 SER A CA 1
ATOM 867 C C . SER A 1 104 ? 14.668 -8.965 -2.156 1.00 87.69 104 SER A C 1
ATOM 869 O O . SER A 1 104 ? 15.153 -9.433 -3.181 1.00 87.69 104 SER A O 1
ATOM 871 N N . LYS A 1 105 ? 13.372 -9.101 -1.850 1.00 91.50 105 LYS A N 1
ATOM 872 C CA . LYS A 1 105 ? 12.407 -9.866 -2.641 1.00 91.50 105 LYS A CA 1
ATOM 873 C C . LYS A 1 105 ? 11.496 -8.906 -3.397 1.00 91.50 105 LYS A C 1
ATOM 875 O O . LYS A 1 105 ? 10.512 -8.409 -2.850 1.00 91.50 105 LYS A O 1
ATOM 880 N N . PHE A 1 106 ? 11.827 -8.647 -4.655 1.00 92.75 106 PHE A N 1
ATOM 881 C CA . PHE A 1 106 ? 11.057 -7.782 -5.546 1.00 92.75 106 PHE A CA 1
ATOM 882 C C . PHE A 1 106 ? 11.031 -8.342 -6.967 1.00 92.75 106 PHE A C 1
ATOM 884 O O . PHE A 1 106 ? 11.857 -9.170 -7.342 1.00 92.75 106 PHE A O 1
ATOM 891 N N . PHE A 1 107 ? 10.076 -7.873 -7.759 1.00 93.50 107 PHE A N 1
ATOM 892 C CA . PHE A 1 107 ? 9.961 -8.207 -9.172 1.00 93.50 107 PHE A CA 1
ATOM 893 C C . PHE A 1 107 ? 9.448 -7.005 -9.966 1.00 93.50 107 PHE A C 1
ATOM 895 O O . PHE A 1 107 ? 8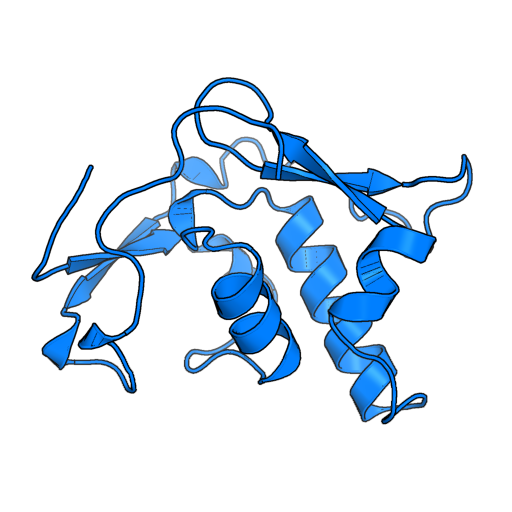.853 -6.073 -9.415 1.00 93.50 107 PHE A O 1
ATOM 902 N N . PHE A 1 108 ? 9.707 -7.018 -11.271 1.00 93.19 108 PHE A N 1
ATOM 903 C CA . PHE A 1 108 ? 9.254 -5.982 -12.190 1.00 93.19 108 PHE A CA 1
ATOM 904 C C . PHE A 1 108 ? 8.096 -6.490 -13.034 1.00 93.19 108 PHE A C 1
ATOM 906 O O . PHE A 1 108 ? 8.100 -7.630 -13.493 1.00 93.19 108 PHE A O 1
ATOM 913 N N . VAL A 1 109 ? 7.122 -5.619 -13.261 1.00 92.81 109 VAL A N 1
ATOM 914 C CA . VAL A 1 109 ? 5.968 -5.889 -14.118 1.00 92.81 109 VAL A CA 1
ATOM 915 C C . VAL A 1 109 ? 5.891 -4.803 -15.178 1.00 92.81 109 VAL A C 1
ATOM 917 O O . VAL A 1 109 ? 6.146 -3.630 -14.882 1.00 92.81 109 VAL A O 1
ATOM 920 N N . LYS A 1 110 ? 5.560 -5.179 -16.417 1.00 93.81 110 LYS A N 1
ATOM 921 C CA . LYS A 1 110 ? 5.313 -4.196 -17.473 1.00 93.81 110 LYS A CA 1
ATOM 922 C C . LYS A 1 110 ? 4.063 -3.401 -17.122 1.00 93.81 110 LYS A C 1
ATOM 924 O O . LYS A 1 110 ? 3.026 -3.963 -16.792 1.00 93.81 110 LYS A O 1
ATOM 929 N N . ARG A 1 111 ? 4.130 -2.080 -17.232 1.00 92.69 111 ARG A N 1
ATOM 930 C CA . ARG A 1 111 ? 2.973 -1.205 -17.004 1.00 92.69 111 ARG A CA 1
ATOM 931 C C . ARG A 1 111 ? 1.835 -1.533 -17.963 1.00 92.69 111 ARG A C 1
ATOM 933 O O . ARG A 1 111 ? 0.692 -1.606 -17.544 1.00 92.69 111 ARG A O 1
ATOM 940 N N . SER A 1 112 ? 2.146 -1.822 -19.223 1.00 94.50 112 SER A N 1
ATOM 941 C CA . SER A 1 112 ? 1.144 -2.226 -20.213 1.00 94.50 112 SER A CA 1
ATOM 942 C C . SER A 1 112 ? 0.466 -3.567 -19.911 1.00 94.50 112 SER A C 1
ATOM 944 O O . SER A 1 112 ? -0.567 -3.852 -20.505 1.00 94.50 112 SER A O 1
ATOM 946 N N . SER A 1 113 ? 1.011 -4.390 -19.005 1.00 93.56 113 SER A N 1
ATOM 947 C CA . SER A 1 113 ? 0.434 -5.692 -18.654 1.00 93.56 113 SER A CA 1
ATOM 948 C C . SER A 1 113 ? -0.461 -5.661 -17.413 1.00 93.56 113 SER A C 1
ATOM 950 O O . SER A 1 113 ? -0.884 -6.723 -16.966 1.00 93.56 113 SER A O 1
ATOM 952 N N . ILE A 1 114 ? -0.718 -4.490 -16.817 1.00 90.19 114 ILE A N 1
ATOM 953 C CA . ILE A 1 114 ? -1.562 -4.355 -15.621 1.00 90.19 114 ILE A CA 1
ATOM 954 C C . ILE A 1 114 ? -2.625 -3.256 -15.785 1.00 90.19 114 ILE A C 1
ATOM 956 O O . ILE A 1 114 ? -2.339 -2.214 -16.382 1.00 90.19 114 ILE A O 1
ATOM 960 N N . PRO A 1 115 ? -3.839 -3.441 -15.226 1.00 87.62 115 PRO A N 1
ATOM 961 C CA . PRO A 1 115 ? -4.855 -2.390 -15.175 1.00 87.62 115 PRO A CA 1
ATOM 962 C C . PRO A 1 115 ? -4.320 -1.098 -14.542 1.00 87.62 115 PRO A C 1
ATOM 964 O O . PRO A 1 115 ? -3.657 -1.147 -13.507 1.00 87.62 115 PRO A O 1
ATOM 967 N N . GLY A 1 116 ? -4.582 0.051 -15.174 1.00 85.19 116 GLY A N 1
ATOM 968 C CA . GLY A 1 116 ? -4.127 1.361 -14.681 1.00 85.19 116 GLY A CA 1
ATOM 969 C C . GLY A 1 116 ? -2.602 1.544 -14.669 1.00 85.19 116 GLY A C 1
ATOM 970 O O . GLY A 1 116 ? -2.087 2.461 -14.037 1.00 85.19 116 GLY A O 1
ATOM 971 N N . GLY A 1 117 ? -1.844 0.681 -15.359 1.00 86.12 117 GLY A N 1
ATOM 972 C CA . GLY A 1 117 ? -0.379 0.689 -15.363 1.00 86.12 117 GLY A CA 1
ATOM 973 C C . GLY A 1 117 ? 0.274 2.030 -15.720 1.00 86.12 117 GLY A C 1
ATOM 974 O O . GLY A 1 117 ? 1.342 2.374 -15.197 1.00 86.12 117 GLY A O 1
ATOM 975 N N . ALA A 1 118 ? -0.372 2.784 -16.610 1.00 85.50 118 ALA A N 1
ATOM 976 C CA . ALA A 1 118 ? 0.059 4.111 -17.040 1.00 85.50 118 ALA A CA 1
ATOM 977 C C . ALA A 1 118 ? -0.134 5.185 -15.953 1.00 85.50 118 ALA A C 1
ATOM 979 O O . ALA A 1 118 ? 0.650 6.130 -15.896 1.00 85.50 118 ALA A O 1
ATOM 980 N N . ASP A 1 119 ? -1.109 5.006 -15.058 1.00 84.62 119 ASP A N 1
ATOM 981 C CA . ASP A 1 119 ? -1.483 5.991 -14.036 1.00 84.62 119 ASP A CA 1
ATOM 982 C C . ASP A 1 119 ? -0.575 5.927 -12.799 1.00 84.62 119 ASP A C 1
ATOM 984 O O . ASP A 1 119 ? -0.495 6.873 -12.008 1.00 84.62 119 ASP A O 1
ATOM 988 N N . TYR A 1 120 ? 0.146 4.815 -12.618 1.00 83.38 120 TYR A N 1
ATOM 989 C CA . TYR A 1 120 ? 1.100 4.675 -11.525 1.00 83.38 120 TYR A CA 1
ATOM 990 C C . TYR A 1 120 ? 2.313 5.583 -11.704 1.00 83.38 120 TYR A C 1
ATOM 992 O O . TYR A 1 120 ? 2.812 5.835 -12.801 1.00 83.38 120 TYR A O 1
ATOM 1000 N N . LEU A 1 121 ? 2.880 6.018 -10.585 1.00 79.81 121 LEU A N 1
ATOM 1001 C CA . LEU A 1 121 ? 3.982 6.969 -10.599 1.00 79.81 121 LEU A CA 1
ATOM 1002 C C . LEU A 1 121 ? 5.236 6.431 -11.270 1.00 79.81 121 LEU A C 1
ATOM 1004 O O . LEU A 1 121 ? 5.711 5.332 -10.991 1.00 79.81 121 LEU A O 1
ATOM 1008 N N . VAL A 1 122 ? 5.809 7.263 -12.134 1.00 78.88 122 VAL A N 1
ATOM 1009 C CA . VAL A 1 122 ? 7.089 7.014 -12.804 1.00 78.88 122 VAL A CA 1
ATOM 1010 C C . VAL A 1 122 ? 8.263 7.383 -11.901 1.00 78.88 122 VAL A C 1
ATOM 1012 O O . VAL A 1 122 ? 9.284 6.697 -11.891 1.00 78.88 122 VAL A O 1
ATOM 1015 N N . LYS A 1 123 ? 8.133 8.468 -11.131 1.00 75.44 123 LYS A N 1
ATOM 1016 C CA . LYS A 1 123 ? 9.198 9.006 -10.279 1.00 75.44 123 LYS A CA 1
ATOM 1017 C C . LYS A 1 123 ? 8.899 8.738 -8.809 1.00 75.44 123 LYS A C 1
ATOM 1019 O O . LYS A 1 123 ? 7.791 8.960 -8.341 1.00 75.44 123 LYS A O 1
ATOM 1024 N N . TRP A 1 124 ? 9.920 8.280 -8.091 1.00 74.44 124 TRP A N 1
ATOM 1025 C CA . TRP A 1 124 ? 9.841 7.996 -6.659 1.00 74.44 124 TRP A CA 1
ATOM 1026 C C . TRP A 1 124 ? 9.963 9.287 -5.855 1.00 74.44 124 TRP A C 1
ATOM 1028 O O . TRP A 1 124 ? 10.763 10.160 -6.209 1.00 74.44 124 TRP A O 1
ATOM 1038 N N . LEU A 1 125 ? 9.257 9.367 -4.729 1.00 76.06 125 LEU A N 1
ATOM 1039 C CA . LEU A 1 125 ? 9.439 10.458 -3.775 1.00 76.06 125 LEU A CA 1
ATOM 1040 C C . LEU A 1 125 ? 10.801 10.325 -3.077 1.00 76.06 125 LEU A C 1
ATOM 1042 O O . LEU A 1 125 ? 11.093 9.291 -2.476 1.00 76.06 125 LEU A O 1
ATOM 1046 N N . ARG A 1 126 ? 11.653 11.359 -3.182 1.00 66.75 126 ARG A N 1
ATOM 1047 C CA . ARG A 1 126 ? 13.054 11.326 -2.710 1.00 66.75 126 ARG A CA 1
ATOM 1048 C C . ARG A 1 126 ? 13.314 12.022 -1.362 1.00 66.75 126 ARG A C 1
ATOM 1050 O O . ARG A 1 126 ? 14.340 11.734 -0.753 1.00 66.75 126 ARG A O 1
ATOM 1057 N N . LYS A 1 127 ? 12.432 12.914 -0.885 1.00 59.75 127 LYS A N 1
ATOM 1058 C CA . LYS A 1 127 ? 12.561 13.641 0.401 1.00 59.75 127 LYS A CA 1
ATOM 1059 C C . LYS A 1 127 ? 11.200 13.786 1.096 1.00 59.75 127 LYS A C 1
ATOM 1061 O O . LYS A 1 127 ? 10.190 13.932 0.417 1.00 59.75 127 LYS A O 1
ATOM 1066 N N . GLY A 1 128 ? 11.195 13.693 2.431 1.00 47.38 128 GLY A N 1
ATOM 1067 C CA . GLY A 1 128 ? 9.996 13.532 3.259 1.00 47.38 128 GLY A CA 1
ATOM 1068 C C . GLY A 1 128 ? 9.554 14.787 4.017 1.00 47.38 128 GLY A C 1
ATOM 1069 O O . GLY A 1 128 ? 10.174 15.174 5.001 1.00 47.38 128 GLY A O 1
ATOM 1070 N N . ARG A 1 129 ? 8.426 15.344 3.582 1.00 43.22 129 ARG A N 1
ATOM 1071 C CA . ARG A 1 129 ? 7.212 15.600 4.373 1.00 43.22 129 ARG A CA 1
ATOM 1072 C C . ARG A 1 129 ? 6.069 15.477 3.360 1.00 43.22 129 ARG A C 1
ATOM 1074 O O . ARG A 1 129 ? 6.100 16.178 2.354 1.00 43.22 129 ARG A O 1
ATOM 1081 N N . ILE A 1 130 ? 5.179 14.512 3.573 1.00 48.72 130 ILE A N 1
ATOM 1082 C CA . ILE A 1 130 ? 3.879 14.409 2.895 1.00 48.72 130 ILE A CA 1
ATOM 1083 C C . ILE A 1 130 ? 2.854 14.763 3.960 1.00 48.72 130 ILE A C 1
ATOM 1085 O O . ILE A 1 130 ? 3.061 14.278 5.100 1.00 48.72 130 ILE A O 1
#

Foldseek 3Di:
DFDQWKAKAQCLLVVVVADPVGDPQVVVLCLVVVAGNLQEFQLASVVSVVQSVCCVPPNVPDHSVCCVVFWDWWHDPWQHIHTDGPDPDHPDPPSPPDDPCSNVGMDMDTLVVGVCSNVRDRDGDGDDDD

Secondary structure (DSSP, 8-state):
---SSEEEEESHHHHTT--SSPPHHHHHHHHHH---GGGB-HHHHHHHHHHHHHHHHT-TT--GGGHHHHEEEEEETTTEEEEEESSSS-SSTTTT---TTTTT-EEEEEGGGSTTTTTS-SS---S---

Organism: Helianthus annuus (NCBI:txid4232)

Radius of gyration: 14.37 Å; chains: 1; bounding box: 34×28×43 Å

Sequence (130 aa):
MASNEWLCFNAFPFTLGLRFPFPDFITDFFRITKLSFSQTMPILWRVLLVLDRIKNARIPELSVHDLPLAYQLRAHGSCRFLFYSTSNDPLILRATRNEEEWKSKFFFVKRSSIPGGADYLVKWLRKGRI